Protein AF-A0A3R9TLD7-F1 (afdb_monomer_lite)

InterPro domains:
  IPR046158 Domain of unknown function DUF6160 [PF19657] (2-56)

Sequence (173 aa):
MKKITALLFALCATVTHAELQTLDNDALQAINGQAGADLSLMLNLNQTSNGIFDNGSGGVCENVEFCHIGLAINKRFVQADTTKPSGWAENSDSGNKLWLVFKGVQGTLNIQKMGLDGADLKYLDKSNTEIIKPAIQLSFSAAQPILIRNFGFNALSIEQDNFTSSTTTQGSS

Organism: Acinetobacter baumannii (NCBI:txid470)

Structure (mmCIF, N/CA/C/O backbone):
data_AF-A0A3R9TLD7-F1
#
_entry.id   AF-A0A3R9TLD7-F1
#
loop_
_atom_site.group_PDB
_atom_site.id
_atom_site.type_symbol
_atom_site.label_atom_id
_atom_site.label_alt_id
_atom_site.label_comp_id
_atom_site.label_asym_id
_atom_site.label_entity_id
_atom_site.label_seq_id
_atom_site.pdbx_PDB_ins_code
_atom_site.Cartn_x
_atom_site.Cartn_y
_atom_site.Cartn_z
_atom_site.occupancy
_atom_site.B_iso_or_equiv
_atom_site.auth_seq_id
_atom_site.auth_comp_id
_atom_site.auth_asym_id
_atom_site.auth_atom_id
_atom_site.pdbx_PDB_model_num
ATOM 1 N N . MET A 1 1 ? -71.336 -22.926 50.935 1.00 46.97 1 MET A N 1
ATOM 2 C CA . MET A 1 1 ? -69.867 -23.131 50.974 1.00 46.97 1 MET A CA 1
ATOM 3 C C . MET A 1 1 ? -69.182 -22.959 49.611 1.00 46.97 1 MET 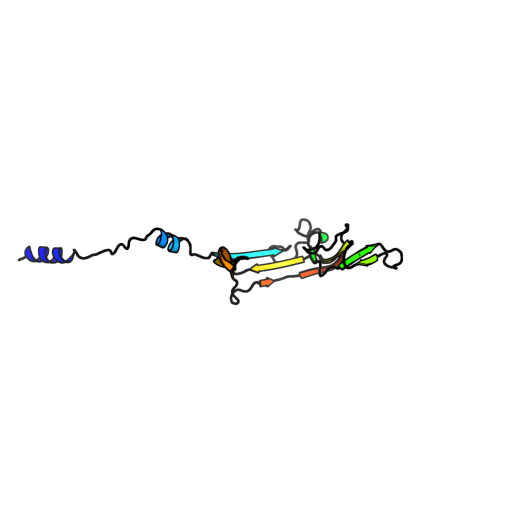A C 1
ATOM 5 O O . MET A 1 1 ? -68.171 -22.284 49.573 1.00 46.97 1 MET A O 1
ATOM 9 N N . LYS A 1 2 ? -69.743 -23.435 48.484 1.00 44.97 2 LYS A N 1
ATOM 10 C CA . LYS A 1 2 ? -69.140 -23.308 47.129 1.00 44.97 2 LYS A CA 1
ATOM 11 C C . LYS A 1 2 ? -68.965 -21.877 46.570 1.00 44.97 2 LYS A C 1
ATOM 13 O O . LYS A 1 2 ? -68.134 -21.671 45.699 1.00 44.97 2 LYS A O 1
ATOM 18 N N . LYS A 1 3 ? -69.746 -20.894 47.043 1.00 48.03 3 LYS A N 1
ATOM 19 C CA . LYS A 1 3 ? -69.703 -19.501 46.543 1.00 48.03 3 LYS A CA 1
ATOM 20 C C . LYS A 1 3 ? -68.663 -18.617 47.248 1.00 48.03 3 LYS A C 1
ATOM 22 O O . LYS A 1 3 ? -68.258 -17.609 46.692 1.00 48.03 3 LYS A O 1
ATOM 27 N N . ILE A 1 4 ? -68.218 -19.009 48.445 1.00 58.50 4 ILE A N 1
ATOM 28 C CA . ILE A 1 4 ? -67.245 -18.239 49.241 1.00 58.50 4 ILE A CA 1
ATOM 29 C C . ILE A 1 4 ? -65.815 -18.546 48.770 1.00 58.50 4 ILE A C 1
ATOM 31 O O . ILE A 1 4 ? -64.978 -17.654 48.705 1.00 58.50 4 ILE A O 1
ATOM 35 N N . THR A 1 5 ? -65.557 -19.780 48.330 1.00 59.00 5 THR A N 1
ATOM 36 C CA . THR A 1 5 ? -64.252 -20.206 47.802 1.00 59.00 5 THR A CA 1
ATOM 37 C C . THR A 1 5 ? -63.897 -19.547 46.464 1.00 59.00 5 THR A C 1
ATOM 39 O O . THR A 1 5 ? -62.727 -19.297 46.206 1.00 59.00 5 THR A O 1
ATOM 42 N N . ALA A 1 6 ? -64.893 -19.209 45.636 1.00 58.19 6 ALA A N 1
ATOM 43 C CA . ALA A 1 6 ? -64.677 -18.502 44.370 1.00 58.19 6 ALA A CA 1
ATOM 44 C C . ALA A 1 6 ? -64.313 -17.018 44.571 1.00 58.19 6 ALA A C 1
ATOM 46 O O . ALA A 1 6 ? -63.532 -16.467 43.801 1.00 58.19 6 ALA A O 1
ATOM 47 N N . LEU A 1 7 ? -64.835 -16.383 45.628 1.00 56.91 7 LEU A N 1
ATOM 48 C CA . LEU A 1 7 ? -64.535 -14.985 45.948 1.00 56.91 7 LEU A CA 1
ATOM 49 C C . LEU A 1 7 ? -63.113 -14.829 46.513 1.00 56.91 7 LEU A C 1
ATOM 51 O O . LEU A 1 7 ? -62.433 -13.857 46.208 1.00 56.91 7 LEU A O 1
ATOM 55 N N . LEU A 1 8 ? -62.634 -15.820 47.275 1.00 58.12 8 LEU A N 1
ATOM 56 C CA . LEU A 1 8 ? -61.285 -15.814 47.854 1.00 58.12 8 LEU A CA 1
ATOM 57 C C . LEU A 1 8 ? -60.178 -15.975 46.796 1.00 58.12 8 LEU A C 1
ATOM 59 O O . LEU A 1 8 ? -59.107 -15.400 46.944 1.00 58.12 8 LEU A O 1
ATOM 63 N N . PHE A 1 9 ? -60.446 -16.703 45.707 1.00 57.59 9 PHE A N 1
ATOM 64 C CA . PHE A 1 9 ? -59.497 -16.863 44.597 1.00 57.59 9 PHE A CA 1
ATOM 65 C C . PHE A 1 9 ? -59.431 -15.619 43.689 1.00 57.59 9 PHE A C 1
ATOM 67 O O . PHE A 1 9 ? -58.412 -15.375 43.049 1.00 57.59 9 PHE A O 1
ATOM 74 N N . ALA A 1 10 ? -60.491 -14.800 43.666 1.00 57.53 10 ALA A N 1
ATOM 75 C CA . ALA A 1 10 ? -60.549 -13.563 42.887 1.00 57.53 10 ALA A CA 1
ATOM 76 C C . ALA A 1 10 ? -59.784 -12.391 43.536 1.00 57.53 10 ALA A C 1
ATOM 78 O O . ALA A 1 10 ? -59.330 -11.499 42.823 1.00 57.53 10 ALA A O 1
ATOM 79 N N . LEU A 1 11 ? -59.589 -12.396 44.863 1.00 57.53 11 LEU A N 1
ATOM 80 C CA . LEU A 1 11 ? -58.822 -11.351 45.560 1.00 57.53 11 LEU A CA 1
ATOM 81 C C . LEU A 1 11 ? -57.293 -11.510 45.447 1.00 57.53 11 LEU A C 1
ATOM 83 O O . LEU A 1 11 ? -56.572 -10.549 45.691 1.00 57.53 11 LEU A O 1
ATOM 87 N N . CYS A 1 12 ? -56.779 -12.678 45.051 1.00 57.16 12 CYS A N 1
ATOM 88 C CA . CYS A 1 12 ? -55.335 -12.896 44.878 1.00 57.16 12 CYS A CA 1
ATOM 89 C C . CYS A 1 12 ? -54.790 -12.443 43.509 1.00 57.16 12 CYS A C 1
ATOM 91 O O . CYS A 1 12 ? -53.589 -12.542 43.276 1.00 57.16 12 CYS A O 1
ATOM 93 N N . ALA A 1 13 ? -55.640 -11.947 42.604 1.00 56.38 13 ALA A N 1
ATOM 94 C CA . ALA A 1 13 ? -55.250 -11.588 41.237 1.00 56.38 13 ALA A CA 1
ATOM 95 C C . ALA A 1 13 ? -54.849 -10.108 41.046 1.00 56.38 13 ALA A C 1
ATOM 97 O O . ALA A 1 13 ? -54.557 -9.704 39.925 1.00 56.38 13 ALA A O 1
ATOM 98 N N . THR A 1 14 ? -54.834 -9.278 42.096 1.00 55.47 14 THR A N 1
ATOM 99 C CA . THR A 1 14 ? -54.723 -7.809 41.948 1.00 55.47 14 THR A CA 1
ATOM 100 C C . THR A 1 14 ? -53.338 -7.217 42.220 1.00 55.47 14 THR A C 1
ATOM 102 O O . THR A 1 14 ? -53.237 -6.016 42.447 1.00 55.47 14 THR A O 1
ATOM 105 N N . VAL A 1 15 ? -52.261 -8.007 42.196 1.00 56.44 15 VAL A N 1
ATOM 106 C CA . VAL A 1 15 ? -50.892 -7.494 42.420 1.00 56.44 15 VAL A CA 1
ATOM 107 C C . VAL A 1 15 ? -49.907 -7.950 41.345 1.00 56.44 15 VAL A C 1
ATOM 109 O O . VAL A 1 15 ? -48.839 -8.477 41.630 1.00 56.44 15 VAL A O 1
ATOM 112 N N . THR A 1 16 ? -50.244 -7.724 40.078 1.00 51.53 16 THR A N 1
ATOM 113 C CA . THR A 1 16 ? -49.233 -7.638 39.015 1.00 51.53 16 THR A CA 1
ATOM 114 C C . THR A 1 16 ? -48.952 -6.164 38.750 1.00 51.53 16 THR A C 1
ATOM 116 O O . THR A 1 16 ? -49.564 -5.550 37.878 1.00 51.53 16 THR A O 1
ATOM 119 N N . HIS A 1 17 ? -48.057 -5.571 39.539 1.00 49.91 17 HIS A N 1
ATOM 120 C CA . HIS A 1 17 ? -47.480 -4.275 39.200 1.00 49.91 17 HIS A CA 1
ATOM 121 C C . HIS A 1 17 ? -46.465 -4.499 38.077 1.00 49.91 17 HIS A C 1
ATOM 123 O O . HIS A 1 17 ? -45.369 -4.999 38.312 1.00 49.91 17 HIS A O 1
ATOM 129 N N . ALA A 1 18 ? -46.841 -4.165 36.844 1.00 50.44 18 ALA A N 1
ATOM 130 C CA . ALA A 1 18 ? -45.858 -3.902 35.807 1.00 50.44 18 ALA A CA 1
ATOM 131 C C . ALA A 1 18 ? -45.208 -2.557 36.157 1.00 50.44 18 ALA A C 1
ATOM 133 O O . ALA A 1 18 ? -45.811 -1.508 35.931 1.00 50.44 18 ALA A O 1
ATOM 134 N N . GLU A 1 19 ? -44.020 -2.581 36.766 1.00 49.28 19 GLU A N 1
ATOM 135 C CA . GLU A 1 19 ? -43.158 -1.400 36.891 1.00 49.28 19 GLU A CA 1
ATOM 136 C C . GLU A 1 19 ? -42.693 -0.976 35.492 1.00 49.28 19 GLU A C 1
ATOM 138 O O . GLU A 1 19 ? -41.569 -1.233 35.066 1.00 49.28 19 GLU A O 1
ATOM 143 N N . LEU A 1 20 ? -43.593 -0.345 34.738 1.00 46.28 20 LEU A N 1
ATOM 144 C CA . LEU A 1 20 ? -43.250 0.374 33.522 1.00 46.28 20 LEU A CA 1
ATOM 145 C C . LEU A 1 20 ? -42.406 1.578 33.931 1.00 46.28 20 LEU A C 1
ATOM 147 O O . LEU A 1 20 ? -42.919 2.638 34.289 1.00 46.28 20 LEU A O 1
ATOM 151 N N . GLN A 1 21 ? -41.095 1.379 33.913 1.00 61.28 21 GLN A N 1
ATOM 152 C CA . GLN A 1 21 ? -40.120 2.438 34.084 1.00 61.28 21 GLN A CA 1
ATOM 153 C C . GLN A 1 21 ? -40.244 3.376 32.877 1.00 61.28 21 GLN A C 1
ATOM 155 O O . GLN A 1 21 ? -40.083 2.955 31.730 1.00 61.28 21 GLN A O 1
ATOM 160 N N . THR A 1 22 ? -40.601 4.638 33.117 1.00 58.59 22 THR A N 1
ATOM 161 C CA . THR A 1 22 ? -40.685 5.646 32.057 1.00 58.59 22 THR A CA 1
ATOM 162 C C . THR A 1 22 ? -39.279 5.912 31.537 1.00 58.59 22 THR A C 1
ATOM 164 O O . THR A 1 22 ? -38.473 6.547 32.217 1.00 58.59 22 THR A O 1
ATOM 167 N N . LEU A 1 23 ? -38.979 5.384 30.355 1.00 54.03 23 LEU A N 1
ATOM 168 C CA . LEU A 1 23 ? -37.728 5.640 29.659 1.00 54.03 23 LEU A CA 1
ATOM 169 C C . LEU A 1 23 ? -37.768 7.069 29.108 1.00 54.03 23 LEU A C 1
ATOM 171 O O . LEU A 1 23 ? -38.544 7.385 28.208 1.00 54.03 23 LEU A O 1
ATOM 175 N N . ASP A 1 24 ? -36.962 7.932 29.712 1.00 71.12 24 ASP A N 1
ATOM 176 C CA . ASP A 1 24 ? -36.690 9.295 29.264 1.00 71.12 24 ASP A CA 1
ATOM 177 C C . ASP A 1 24 ? -36.022 9.279 27.870 1.00 71.12 24 ASP A C 1
ATOM 179 O O . ASP A 1 24 ? -35.366 8.309 27.488 1.00 71.12 24 ASP A O 1
ATOM 183 N N . ASN A 1 25 ? -36.231 10.333 27.078 1.00 63.12 25 ASN A N 1
ATOM 184 C CA . ASN A 1 25 ? -35.644 10.496 25.752 1.00 63.12 25 ASN A CA 1
ATOM 185 C C . ASN A 1 25 ? -34.102 10.443 25.777 1.00 63.12 25 ASN A C 1
ATOM 187 O O . ASN A 1 25 ? -33.509 9.928 24.831 1.00 63.12 25 ASN A O 1
ATOM 191 N N . ASP A 1 26 ? -33.463 10.873 26.869 1.00 58.75 26 ASP A N 1
ATOM 192 C CA . ASP A 1 26 ? -32.014 10.742 27.072 1.00 58.75 26 ASP A CA 1
ATOM 193 C C . ASP A 1 26 ? -31.614 9.273 27.317 1.00 58.75 26 ASP A C 1
ATOM 195 O O . ASP A 1 26 ? -30.623 8.785 26.767 1.00 58.75 26 ASP A O 1
ATOM 199 N N . ALA A 1 27 ? -32.439 8.507 28.043 1.00 59.69 27 ALA A N 1
ATOM 200 C CA . ALA A 1 27 ? -32.269 7.059 28.195 1.00 59.69 27 ALA A CA 1
ATOM 201 C C . ALA A 1 27 ? -32.544 6.295 26.881 1.00 59.69 27 ALA A C 1
ATOM 203 O O . ALA A 1 27 ? -31.873 5.309 26.579 1.00 59.69 27 ALA A O 1
ATOM 204 N N . LEU A 1 28 ? -33.480 6.771 26.054 1.00 56.12 28 LEU A N 1
ATOM 205 C CA . LEU A 1 28 ? -33.736 6.244 24.709 1.00 56.12 28 LEU A CA 1
ATOM 206 C C . LEU A 1 28 ? -32.599 6.564 23.730 1.00 56.12 28 LEU A C 1
ATOM 208 O O . LEU A 1 28 ? -32.293 5.728 22.880 1.00 56.12 28 LEU A O 1
ATOM 212 N N . GLN A 1 29 ? -31.954 7.729 23.836 1.00 54.38 29 GLN A N 1
ATOM 213 C CA . GLN A 1 29 ? -30.762 8.054 23.046 1.00 54.38 29 GLN A CA 1
ATOM 214 C C . GLN A 1 29 ? -29.554 7.213 23.466 1.00 54.38 29 GLN A C 1
ATOM 216 O O . GLN A 1 29 ? -28.828 6.729 22.598 1.00 54.38 29 GLN A O 1
ATOM 221 N N . ALA A 1 30 ? -29.385 6.952 24.765 1.00 55.81 30 ALA A N 1
ATOM 222 C CA . ALA A 1 30 ? -28.349 6.048 25.262 1.00 55.81 30 ALA A CA 1
ATOM 223 C C . ALA A 1 30 ? -28.529 4.606 24.751 1.00 55.81 30 ALA A C 1
ATOM 225 O O . ALA A 1 30 ? -27.549 3.932 24.455 1.00 55.81 30 ALA A O 1
ATOM 226 N N . ILE A 1 31 ? -29.771 4.138 24.594 1.00 55.00 31 ILE A N 1
ATOM 227 C CA . ILE A 1 31 ? -30.061 2.768 24.139 1.00 55.00 31 ILE A CA 1
ATOM 228 C C . ILE A 1 31 ? -30.004 2.632 22.607 1.00 55.00 31 ILE A C 1
ATOM 230 O O . ILE A 1 31 ? -29.574 1.597 22.105 1.00 55.00 31 ILE A O 1
ATOM 234 N N . ASN A 1 32 ? -30.396 3.662 21.849 1.00 54.28 32 ASN A N 1
ATOM 235 C CA . ASN A 1 32 ? -30.440 3.601 20.380 1.00 54.28 32 ASN A CA 1
ATOM 236 C C . ASN A 1 32 ? -29.164 4.118 19.683 1.00 54.28 32 ASN A C 1
ATOM 238 O O . ASN A 1 32 ? -29.009 3.903 18.483 1.00 54.28 32 ASN A O 1
ATOM 242 N N . GLY A 1 33 ? -28.260 4.795 20.402 1.00 51.97 33 GLY A N 1
ATOM 243 C CA . GLY A 1 33 ? -27.041 5.397 19.842 1.00 51.97 33 GLY A CA 1
ATOM 244 C C . GLY A 1 33 ? -25.731 4.652 20.119 1.00 51.97 33 GLY A C 1
ATOM 245 O O . GLY A 1 33 ? -24.690 5.103 19.652 1.00 51.97 33 GLY A O 1
ATOM 246 N N . GLN A 1 34 ? -25.748 3.545 20.870 1.00 53.94 34 GLN A N 1
ATOM 247 C CA . GLN A 1 34 ? -24.534 2.960 21.468 1.00 53.94 34 GLN A CA 1
ATOM 248 C C . GLN A 1 34 ? -24.104 1.606 20.878 1.00 53.94 34 GLN A C 1
ATOM 250 O O . GLN A 1 34 ? -23.436 0.813 21.538 1.00 53.94 34 GLN A O 1
ATOM 255 N N . ALA A 1 35 ? -24.482 1.308 19.637 1.00 58.25 35 ALA A N 1
ATOM 256 C CA . ALA A 1 35 ? -24.030 0.091 18.973 1.00 58.25 35 ALA A CA 1
ATOM 257 C C . ALA A 1 35 ? -22.943 0.431 17.954 1.00 58.25 35 ALA A C 1
ATOM 259 O O . ALA A 1 35 ? -23.235 0.818 16.822 1.00 58.25 35 ALA A O 1
ATOM 260 N N . GLY A 1 36 ? -21.685 0.270 18.369 1.00 66.44 36 GLY A N 1
ATOM 261 C CA . GLY A 1 36 ? -20.574 0.195 17.432 1.00 66.44 36 GLY A CA 1
ATOM 262 C C . GLY A 1 36 ? -20.831 -0.895 16.383 1.00 66.44 36 GLY A C 1
ATOM 263 O O . GLY A 1 36 ? -21.424 -1.936 16.675 1.00 66.44 36 GLY A O 1
ATOM 264 N N . ALA A 1 37 ? -20.428 -0.638 15.144 1.00 84.06 37 ALA A N 1
ATOM 265 C CA . ALA A 1 37 ? -20.614 -1.550 14.024 1.00 8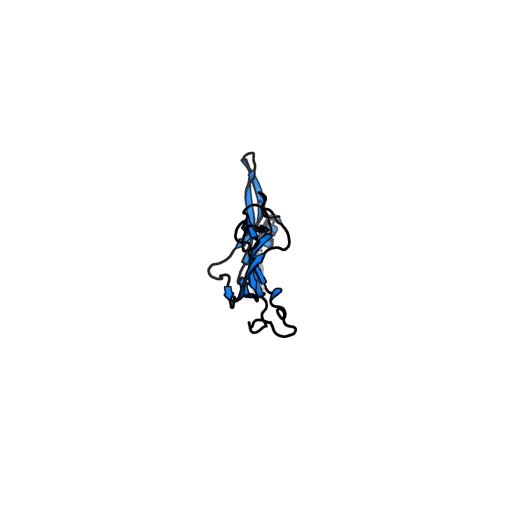4.06 37 ALA A CA 1
ATOM 266 C C . ALA A 1 37 ? -19.312 -2.284 13.713 1.00 84.06 37 ALA A C 1
ATOM 268 O O . ALA A 1 37 ? -18.242 -1.685 13.700 1.00 84.06 37 ALA A O 1
ATOM 269 N N . ASP A 1 38 ? -19.401 -3.569 13.391 1.00 87.94 38 ASP A N 1
ATOM 270 C CA . ASP A 1 38 ? -18.262 -4.321 12.881 1.00 87.94 38 ASP A CA 1
ATOM 271 C C . ASP A 1 38 ? -18.347 -4.415 11.360 1.00 87.94 38 ASP A C 1
ATOM 273 O O . ASP A 1 38 ? -19.350 -4.864 10.805 1.00 87.94 38 ASP A O 1
ATOM 277 N N . LEU A 1 39 ? -17.272 -4.020 10.685 1.00 88.19 39 LEU A N 1
ATOM 278 C CA . LEU A 1 39 ? -17.147 -4.115 9.240 1.00 88.19 39 LEU A CA 1
ATOM 279 C C . LEU A 1 39 ? -16.083 -5.145 8.854 1.00 88.19 39 LEU A C 1
ATOM 281 O O . LEU A 1 39 ? -14.964 -5.125 9.368 1.00 88.19 39 LEU A O 1
ATOM 285 N N . SER A 1 40 ? -16.412 -6.009 7.897 1.00 92.38 40 SER A N 1
ATOM 286 C CA . SER A 1 40 ? -15.456 -6.905 7.242 1.00 92.38 40 SER A CA 1
ATOM 287 C C . SER A 1 40 ? -15.246 -6.446 5.801 1.00 92.38 40 SER A C 1
ATOM 289 O O . SER A 1 40 ? -16.208 -6.298 5.050 1.00 92.38 40 SER A O 1
ATOM 291 N N . LEU A 1 41 ? -13.992 -6.219 5.408 1.00 92.12 41 LEU A N 1
ATOM 292 C CA . LEU A 1 41 ? -13.626 -5.743 4.071 1.00 92.12 41 LEU A CA 1
ATOM 293 C C . LEU A 1 41 ? -12.635 -6.702 3.430 1.00 92.12 41 LEU A C 1
ATOM 295 O O . LEU A 1 41 ? -11.576 -6.972 3.992 1.00 92.12 41 LEU A O 1
ATOM 299 N N . MET A 1 42 ? -12.939 -7.159 2.220 1.00 92.81 42 MET A N 1
ATOM 300 C CA . MET A 1 42 ? -12.020 -7.958 1.421 1.00 92.81 42 MET A CA 1
ATOM 301 C C . MET A 1 42 ? -11.762 -7.262 0.090 1.00 92.81 42 MET A C 1
ATOM 303 O O . MET A 1 42 ? -12.663 -7.105 -0.730 1.00 92.81 42 MET A O 1
ATOM 307 N N . LEU A 1 43 ? -10.512 -6.868 -0.116 1.00 91.06 43 LEU A N 1
ATOM 308 C CA . LEU A 1 43 ? -10.011 -6.318 -1.363 1.00 91.06 43 LEU A CA 1
ATOM 309 C C . LEU A 1 43 ? -9.271 -7.421 -2.121 1.00 91.06 43 LEU A C 1
ATOM 311 O O . LEU A 1 43 ? -8.267 -7.942 -1.639 1.00 91.06 43 LEU A O 1
ATOM 315 N N . ASN A 1 44 ? -9.767 -7.748 -3.312 1.00 91.50 44 ASN A N 1
ATOM 316 C CA . ASN A 1 44 ? -9.127 -8.660 -4.252 1.00 91.50 44 ASN A CA 1
ATOM 317 C C . ASN A 1 44 ? -8.521 -7.840 -5.387 1.00 91.50 44 ASN A C 1
ATOM 319 O O . ASN A 1 44 ? -9.238 -7.126 -6.084 1.00 91.50 44 ASN A O 1
ATOM 323 N N . LEU A 1 45 ? -7.209 -7.934 -5.555 1.00 92.12 45 LEU A N 1
ATOM 324 C CA . LEU A 1 45 ? -6.463 -7.192 -6.557 1.00 92.12 45 LEU A CA 1
ATOM 325 C C . LEU A 1 45 ? -6.127 -8.118 -7.718 1.00 92.12 45 LEU A C 1
ATOM 327 O O . LEU A 1 45 ? -5.395 -9.091 -7.528 1.00 92.12 45 LEU A O 1
ATOM 331 N N . ASN A 1 46 ? -6.613 -7.760 -8.910 1.00 93.25 46 ASN A N 1
ATOM 332 C CA . ASN A 1 46 ? -6.063 -8.214 -10.191 1.00 93.25 46 ASN A CA 1
ATOM 333 C C . ASN A 1 46 ? -5.984 -9.740 -10.365 1.00 93.25 46 ASN A C 1
ATOM 335 O O . ASN A 1 46 ? -5.100 -10.263 -11.041 1.00 93.25 46 ASN A O 1
ATOM 339 N N . GLN A 1 47 ? -6.896 -10.464 -9.726 1.00 90.88 47 GLN A N 1
ATOM 340 C CA . GLN A 1 47 ? -6.918 -11.918 -9.705 1.00 90.88 47 GLN A CA 1
ATOM 341 C C . GLN A 1 47 ? -8.305 -12.432 -10.085 1.00 90.88 47 GLN A C 1
ATOM 343 O O . GLN A 1 47 ? -9.326 -11.822 -9.764 1.00 90.88 47 GLN A O 1
ATOM 348 N N . THR A 1 48 ? -8.330 -13.596 -10.723 1.00 89.25 48 THR A N 1
ATOM 349 C CA . THR A 1 48 ? -9.551 -14.367 -10.970 1.00 89.25 48 THR A CA 1
ATOM 350 C C . THR A 1 48 ? -10.155 -14.872 -9.654 1.00 89.25 48 THR A C 1
ATOM 352 O O . THR A 1 48 ? -9.513 -14.847 -8.601 1.00 89.25 48 THR A O 1
ATOM 355 N N . SER A 1 49 ? -11.373 -15.423 -9.701 1.00 86.88 49 SER A N 1
ATOM 356 C CA . SER A 1 49 ? -12.024 -1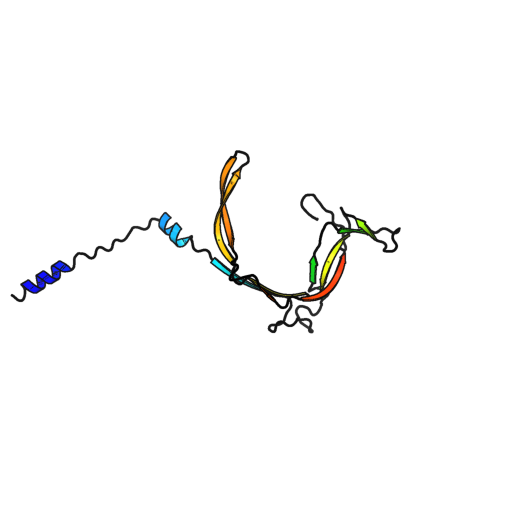6.043 -8.532 1.00 86.88 49 SER A CA 1
ATOM 357 C C . SER A 1 49 ? -11.195 -17.152 -7.872 1.00 86.88 49 SER A C 1
ATOM 359 O O . SER A 1 49 ? -11.415 -17.475 -6.709 1.00 86.88 49 SER A O 1
ATOM 361 N N . ASN A 1 50 ? -10.237 -17.724 -8.605 1.00 87.19 50 ASN A N 1
ATOM 362 C CA . ASN A 1 50 ? -9.361 -18.793 -8.135 1.00 87.19 50 ASN A CA 1
ATOM 363 C C . ASN A 1 50 ? -8.031 -18.270 -7.557 1.00 87.19 50 ASN A C 1
ATOM 365 O O . ASN A 1 50 ? -7.165 -19.071 -7.212 1.00 87.19 50 ASN A O 1
ATOM 369 N N . GLY A 1 51 ? -7.848 -16.948 -7.458 1.00 86.12 51 GLY A N 1
ATOM 370 C CA . GLY A 1 51 ? -6.630 -16.333 -6.918 1.00 86.12 51 GLY A CA 1
ATOM 371 C C . GLY A 1 51 ? -5.428 -16.384 -7.866 1.00 86.12 51 GLY A C 1
ATOM 372 O O . GLY A 1 51 ? -4.290 -16.364 -7.407 1.00 86.12 51 GLY A O 1
ATOM 373 N N . ILE A 1 52 ? -5.677 -16.499 -9.174 1.00 89.56 52 ILE A N 1
ATOM 374 C CA . ILE A 1 52 ? -4.649 -16.477 -10.225 1.00 89.56 52 ILE A CA 1
ATOM 375 C C . ILE A 1 52 ? -4.635 -15.090 -10.863 1.00 89.56 52 ILE A C 1
ATOM 377 O O . ILE A 1 52 ? -5.713 -14.580 -11.173 1.00 89.56 52 ILE A O 1
ATOM 381 N N . PHE A 1 53 ? -3.443 -14.530 -11.092 1.00 92.88 53 PHE A N 1
ATOM 382 C CA . PHE A 1 53 ? -3.255 -13.246 -11.770 1.00 92.88 53 PHE A CA 1
ATOM 383 C C . PHE A 1 53 ? -4.003 -13.215 -13.104 1.00 92.88 53 PHE A C 1
ATOM 385 O O . PHE A 1 53 ? -3.806 -14.089 -13.949 1.00 92.88 53 PHE A O 1
ATOM 392 N N . ASP A 1 54 ? -4.871 -12.225 -13.278 1.00 92.56 54 ASP A N 1
ATOM 393 C CA . ASP A 1 54 ? -5.776 -12.148 -14.421 1.00 92.56 54 ASP A CA 1
ATOM 394 C C . ASP A 1 54 ? -5.160 -11.351 -15.580 1.00 92.56 54 ASP A C 1
ATOM 396 O O . ASP A 1 54 ? -5.526 -10.206 -15.835 1.00 92.56 54 ASP A O 1
ATOM 400 N N . ASN A 1 55 ? -4.172 -11.949 -16.251 1.00 92.44 55 ASN A N 1
ATOM 401 C CA . ASN A 1 55 ? -3.443 -11.349 -17.377 1.00 92.44 55 ASN A CA 1
ATOM 402 C C . ASN A 1 55 ? -3.734 -12.006 -18.736 1.00 92.44 55 ASN A C 1
ATOM 404 O O . ASN A 1 55 ? -2.968 -11.842 -19.686 1.00 92.44 55 ASN A O 1
ATOM 408 N N . GLY A 1 56 ? -4.810 -12.791 -18.821 1.00 90.31 56 GLY A N 1
ATOM 409 C CA . GLY A 1 56 ? -5.296 -13.330 -20.088 1.00 90.31 56 GLY A CA 1
ATOM 410 C C . GLY A 1 56 ? -5.920 -12.241 -20.964 1.00 90.31 56 GLY A C 1
ATOM 411 O O . GLY A 1 56 ? -6.157 -11.123 -20.510 1.00 90.31 56 GLY A O 1
ATOM 412 N N . SER A 1 57 ? -6.222 -12.572 -22.221 1.00 90.38 57 SER A N 1
ATOM 413 C CA . SER A 1 57 ? -6.910 -11.624 -23.103 1.00 90.38 57 SER A CA 1
ATOM 414 C C . SER A 1 57 ? -8.308 -11.296 -22.568 1.00 90.38 57 SER A C 1
ATOM 416 O O . SER A 1 57 ? -9.071 -12.209 -22.245 1.00 90.38 57 SER A O 1
ATOM 418 N N . GLY A 1 58 ? -8.624 -10.005 -22.437 1.00 87.75 58 GLY A N 1
ATOM 419 C CA . GLY A 1 58 ? -9.826 -9.502 -21.770 1.00 87.75 58 GLY A CA 1
ATOM 420 C C . GLY A 1 58 ? -9.782 -9.523 -20.235 1.00 87.75 58 GLY A C 1
ATOM 421 O O . GLY A 1 58 ? -10.786 -9.183 -19.607 1.00 87.75 58 GLY A O 1
ATOM 422 N N . GLY A 1 59 ? -8.661 -9.928 -19.629 1.00 89.25 59 GLY A N 1
ATOM 423 C CA . GLY A 1 59 ? -8.460 -9.928 -18.179 1.00 89.25 59 GLY A CA 1
ATOM 424 C C . GLY A 1 59 ? -8.192 -8.530 -17.618 1.00 89.25 59 GLY A C 1
ATOM 425 O O . GLY A 1 59 ? -7.758 -7.625 -18.334 1.00 89.25 59 GLY A O 1
ATOM 426 N N . VAL A 1 60 ? -8.409 -8.354 -16.311 1.00 88.69 60 VAL A N 1
ATOM 427 C CA . VAL A 1 60 ? -8.223 -7.065 -15.608 1.00 88.69 60 VAL A CA 1
ATOM 428 C C . VAL A 1 60 ? -6.811 -6.498 -15.809 1.00 88.69 60 VAL A C 1
ATOM 430 O O . VAL A 1 60 ? -6.631 -5.282 -15.853 1.00 88.69 60 VAL A O 1
ATOM 433 N N . CYS A 1 61 ? -5.823 -7.377 -15.973 1.00 92.56 61 CYS A N 1
ATOM 434 C CA . CYS A 1 61 ? -4.420 -7.045 -16.176 1.00 92.56 61 CYS A CA 1
ATOM 435 C C . CYS A 1 61 ? -3.847 -7.605 -17.476 1.00 92.56 61 CYS A C 1
ATOM 437 O O . CYS A 1 61 ? -2.682 -8.005 -17.501 1.00 92.56 61 CYS A O 1
ATOM 439 N N . GLU A 1 62 ? -4.636 -7.617 -18.557 1.00 91.81 62 GLU A N 1
ATOM 440 C CA . GLU A 1 62 ? -4.128 -7.916 -19.907 1.00 91.81 62 GLU A CA 1
ATOM 441 C C . GLU A 1 62 ? -2.912 -7.031 -20.244 1.00 91.81 62 GLU A C 1
ATOM 443 O O . GLU A 1 62 ? -1.882 -7.516 -20.709 1.00 91.81 62 GLU A O 1
ATOM 448 N N . ASN A 1 63 ? -2.999 -5.746 -19.890 1.00 88.94 63 ASN A N 1
ATOM 449 C CA . ASN A 1 63 ? -1.905 -4.781 -19.967 1.00 88.94 63 ASN A CA 1
ATOM 450 C C . ASN A 1 63 ? -1.285 -4.581 -18.574 1.00 88.94 63 ASN A C 1
ATOM 452 O O . ASN A 1 63 ? -1.799 -3.839 -17.729 1.00 88.94 63 ASN A O 1
ATOM 456 N N . VAL A 1 64 ? -0.168 -5.267 -18.321 1.00 83.56 64 VAL A N 1
ATOM 457 C CA . VAL A 1 64 ? 0.505 -5.313 -17.009 1.00 83.56 64 VAL A CA 1
ATOM 458 C C . VAL A 1 64 ? 0.982 -3.948 -16.510 1.00 83.56 64 VAL A C 1
ATOM 460 O O . VAL A 1 64 ? 1.150 -3.759 -15.303 1.00 83.56 64 VAL A O 1
ATOM 463 N N . GLU A 1 65 ? 1.193 -2.991 -17.412 1.00 80.12 65 GLU A N 1
ATOM 464 C CA . GLU A 1 65 ? 1.582 -1.625 -17.089 1.00 80.12 65 GLU A CA 1
ATOM 465 C C . GLU A 1 65 ? 0.502 -0.850 -16.335 1.00 80.12 65 GLU A C 1
ATOM 467 O O . GLU A 1 65 ? 0.859 0.087 -15.632 1.00 80.12 65 GLU A O 1
ATOM 472 N N . PHE A 1 66 ? -0.774 -1.240 -16.415 1.00 84.00 66 PHE A N 1
ATOM 473 C CA . PHE A 1 66 ? -1.852 -0.601 -15.647 1.00 84.00 66 PHE A CA 1
ATOM 474 C C . PHE A 1 66 ? -2.107 -1.274 -14.296 1.00 84.00 66 PHE A C 1
ATOM 476 O O . PHE A 1 66 ? -2.766 -0.705 -13.430 1.00 84.00 66 PHE A O 1
ATOM 483 N N . CYS A 1 67 ? -1.535 -2.456 -14.076 1.00 93.31 67 CYS A N 1
ATOM 484 C CA . CYS A 1 67 ? -1.659 -3.203 -12.830 1.00 93.31 67 CYS A CA 1
ATOM 485 C C . CYS A 1 67 ? -0.424 -3.029 -11.956 1.00 93.31 67 CYS A C 1
ATOM 487 O O . CYS A 1 67 ? 0.250 -4.000 -11.600 1.00 93.31 67 CYS A O 1
ATOM 489 N N . HIS A 1 68 ? -0.107 -1.777 -11.632 1.00 92.56 68 HIS A N 1
ATOM 490 C CA . HIS A 1 68 ? 1.067 -1.434 -10.845 1.00 92.56 68 HIS A CA 1
ATOM 491 C C . HIS A 1 68 ? 0.737 -0.699 -9.549 1.00 92.56 68 HIS A C 1
ATOM 493 O O . HIS A 1 68 ? -0.330 -0.109 -9.390 1.00 92.56 68 HIS A O 1
ATOM 499 N N . ILE A 1 69 ? 1.700 -0.695 -8.632 1.00 92.69 69 ILE A N 1
ATOM 500 C CA . ILE A 1 69 ? 1.723 0.207 -7.482 1.00 92.69 69 ILE A CA 1
ATOM 501 C C . ILE A 1 69 ? 3.052 0.956 -7.517 1.00 92.69 69 ILE A C 1
ATOM 503 O O . ILE A 1 69 ? 4.118 0.339 -7.468 1.00 92.69 69 ILE A O 1
ATOM 507 N N . GLY A 1 70 ? 2.979 2.283 -7.609 1.00 92.50 70 GLY A N 1
ATOM 508 C CA . GLY A 1 70 ? 4.130 3.177 -7.521 1.00 92.50 70 GLY A CA 1
ATOM 509 C C . GLY A 1 70 ? 4.281 3.739 -6.111 1.00 92.50 70 GLY A C 1
ATOM 510 O O . GLY A 1 70 ? 3.340 4.308 -5.561 1.00 92.50 70 GLY A O 1
ATOM 511 N N . LEU A 1 71 ? 5.471 3.602 -5.527 1.00 92.06 71 LEU A N 1
ATOM 512 C CA . LEU A 1 71 ? 5.809 4.153 -4.217 1.00 92.06 71 LEU A CA 1
ATOM 513 C C . LEU A 1 71 ? 6.946 5.168 -4.346 1.00 92.06 71 LEU A C 1
ATOM 515 O O . LEU A 1 71 ? 8.054 4.836 -4.766 1.00 92.06 71 LEU A O 1
ATOM 519 N N . ALA A 1 72 ? 6.686 6.403 -3.927 1.00 88.56 72 ALA A N 1
ATOM 520 C CA . ALA A 1 72 ? 7.716 7.423 -3.777 1.00 88.56 72 ALA A CA 1
ATOM 521 C C . ALA A 1 72 ? 8.324 7.333 -2.375 1.00 88.56 72 ALA A C 1
ATOM 523 O O . ALA A 1 72 ? 7.785 7.869 -1.405 1.00 88.56 72 ALA A O 1
ATOM 524 N N . ILE A 1 73 ? 9.450 6.632 -2.262 1.00 80.81 73 ILE A N 1
ATOM 525 C CA . ILE A 1 73 ? 10.175 6.490 -0.999 1.00 80.81 73 ILE A CA 1
ATOM 526 C C . ILE A 1 73 ? 11.220 7.613 -0.938 1.00 80.81 73 ILE A C 1
ATOM 528 O O . ILE A 1 73 ? 12.249 7.544 -1.610 1.00 80.81 73 ILE A O 1
ATOM 532 N N . ASN A 1 74 ? 10.960 8.631 -0.111 1.00 80.38 74 ASN A N 1
ATOM 533 C CA . ASN A 1 74 ? 11.754 9.861 0.068 1.00 80.38 74 ASN A CA 1
ATOM 534 C C . ASN A 1 74 ? 11.638 10.914 -1.054 1.00 80.38 74 ASN A C 1
ATOM 536 O O . ASN A 1 74 ? 10.949 10.749 -2.057 1.00 80.38 74 ASN A O 1
ATOM 540 N N . LYS A 1 75 ? 12.343 12.036 -0.855 1.00 83.94 75 LYS A N 1
ATOM 541 C CA . LYS A 1 75 ? 12.471 13.168 -1.781 1.00 83.94 75 LYS A CA 1
ATOM 542 C C . LYS A 1 75 ? 13.503 12.899 -2.887 1.00 83.94 75 LYS A C 1
ATOM 544 O O . LYS A 1 75 ? 14.489 13.616 -3.001 1.00 83.94 75 LYS A O 1
ATOM 549 N N . ARG A 1 76 ? 13.348 11.812 -3.645 1.00 87.62 76 ARG A N 1
ATOM 550 C CA . ARG A 1 76 ? 14.292 11.479 -4.724 1.00 87.62 76 ARG A CA 1
ATOM 551 C C . ARG A 1 76 ? 13.795 12.019 -6.057 1.00 87.62 76 ARG A C 1
ATOM 553 O O . ARG A 1 76 ? 12.774 11.555 -6.560 1.00 87.62 76 ARG A O 1
ATOM 560 N N . PHE A 1 77 ? 14.549 12.948 -6.633 1.00 91.94 77 PHE A N 1
ATOM 561 C CA . PHE A 1 77 ? 14.295 13.513 -7.952 1.00 91.94 77 PHE A CA 1
ATOM 562 C C . PHE A 1 77 ? 15.524 13.370 -8.844 1.00 91.94 77 PHE A C 1
ATOM 564 O O . PHE A 1 77 ? 16.651 13.220 -8.364 1.00 91.94 77 PHE A O 1
ATOM 571 N N . VAL A 1 78 ? 15.294 13.442 -10.149 1.00 92.44 78 VAL A N 1
ATOM 572 C CA . VAL A 1 78 ? 16.339 13.583 -11.159 1.00 92.44 78 VAL A CA 1
ATOM 573 C C . VAL A 1 78 ? 16.046 14.779 -12.051 1.00 92.44 78 VAL A C 1
ATOM 575 O O . VAL A 1 78 ? 14.892 15.118 -12.309 1.00 92.44 78 VAL A O 1
ATOM 578 N N . GLN A 1 79 ? 17.102 15.433 -12.515 1.00 92.94 79 GLN A N 1
ATOM 579 C CA . GLN A 1 79 ? 17.043 16.520 -13.484 1.00 92.94 79 GLN A CA 1
ATOM 580 C C . GLN A 1 79 ? 17.973 16.194 -14.644 1.00 92.94 79 GLN A C 1
ATOM 582 O O . GLN A 1 79 ? 18.990 15.523 -14.457 1.00 92.94 79 GLN A O 1
ATOM 587 N N . ALA A 1 80 ? 17.615 16.639 -15.844 1.00 91.12 80 ALA A N 1
ATOM 588 C CA . ALA A 1 80 ? 18.459 16.433 -17.009 1.00 91.12 80 ALA A CA 1
ATOM 589 C C . ALA A 1 80 ? 19.797 17.168 -16.820 1.00 91.12 80 ALA A C 1
ATOM 591 O O . ALA A 1 80 ? 19.821 18.367 -16.545 1.00 91.12 80 ALA A O 1
ATOM 592 N N . ASP A 1 81 ? 20.902 16.446 -16.979 1.00 92.75 81 ASP A N 1
ATOM 593 C CA . ASP A 1 81 ? 22.263 16.969 -16.873 1.00 92.75 81 ASP A CA 1
ATOM 594 C C . ASP A 1 81 ? 23.146 16.294 -17.926 1.00 92.75 81 ASP A C 1
ATOM 596 O O . ASP A 1 81 ? 23.515 15.123 -17.814 1.00 92.75 81 ASP A O 1
ATOM 600 N N . THR A 1 82 ? 23.506 17.054 -18.959 1.00 94.19 82 THR A N 1
ATOM 601 C CA . THR A 1 82 ? 24.322 16.581 -20.085 1.00 94.19 82 THR A CA 1
ATOM 602 C C . THR A 1 82 ? 25.770 16.275 -19.705 1.00 94.19 82 THR A C 1
ATOM 604 O O . THR A 1 82 ? 26.506 15.722 -20.517 1.00 94.19 82 THR A O 1
ATOM 607 N N . THR A 1 83 ? 26.210 16.645 -18.499 1.00 94.94 83 THR A N 1
ATOM 608 C CA . THR A 1 83 ? 27.553 16.326 -17.994 1.00 94.94 83 THR A CA 1
ATOM 609 C C . THR A 1 83 ? 27.638 14.916 -17.404 1.00 94.94 83 THR A C 1
ATOM 611 O O . THR A 1 83 ? 28.737 14.384 -17.227 1.00 94.94 83 THR A O 1
ATOM 614 N N . LYS A 1 84 ? 26.493 14.279 -17.120 1.00 91.06 84 LYS A N 1
ATOM 615 C CA . LYS A 1 84 ? 26.424 12.914 -16.592 1.00 91.06 84 LYS A CA 1
ATOM 616 C C . LYS A 1 84 ? 26.319 11.901 -17.737 1.00 91.06 84 LYS A C 1
ATOM 618 O O . LYS A 1 84 ? 25.535 12.115 -18.657 1.00 91.06 84 LYS A O 1
ATOM 623 N N . PRO A 1 85 ? 27.002 10.742 -17.661 1.00 91.19 85 PRO A N 1
ATOM 624 C CA . PRO A 1 85 ? 26.860 9.677 -18.660 1.00 91.19 85 PRO A CA 1
ATOM 625 C C . PRO A 1 85 ? 25.422 9.160 -18.828 1.00 91.19 85 PRO A C 1
ATOM 627 O O . PRO A 1 85 ? 25.052 8.702 -19.903 1.00 91.19 85 PRO A O 1
ATOM 630 N N . SER A 1 86 ? 24.609 9.236 -17.770 1.00 86.88 86 SER A N 1
ATOM 631 C CA . SER A 1 86 ? 23.183 8.890 -17.776 1.00 86.88 86 SER A CA 1
ATOM 632 C C . SER A 1 86 ? 22.293 9.969 -18.401 1.00 86.88 86 SER A C 1
ATOM 634 O O . SER A 1 86 ? 21.128 9.693 -18.664 1.00 86.88 86 SER A O 1
ATOM 636 N N . GLY A 1 87 ? 22.796 11.195 -18.579 1.00 91.19 87 GLY A N 1
ATOM 637 C CA . GLY A 1 87 ? 21.988 12.372 -18.901 1.00 91.19 87 GLY A CA 1
ATOM 638 C C . GLY A 1 87 ? 21.139 12.892 -17.734 1.00 91.19 87 GLY A C 1
ATOM 639 O O . GLY A 1 87 ? 20.339 13.801 -17.938 1.00 91.19 87 GLY A O 1
ATOM 640 N N . TRP A 1 88 ? 21.295 12.334 -16.526 1.00 91.38 88 TRP A N 1
ATOM 641 C CA . TRP A 1 88 ? 20.482 12.653 -15.348 1.00 91.38 88 TRP A CA 1
ATOM 642 C C . TRP A 1 88 ? 21.352 12.859 -14.106 1.00 91.38 88 TRP A C 1
ATOM 644 O O . TRP A 1 88 ? 22.204 12.017 -13.809 1.00 91.38 88 TRP A O 1
ATOM 654 N N . ALA A 1 89 ? 21.091 13.931 -13.359 1.00 92.88 89 ALA A N 1
ATOM 655 C CA . ALA A 1 89 ? 21.682 14.215 -12.054 1.00 92.88 89 ALA A CA 1
ATOM 656 C C . ALA A 1 89 ? 20.626 14.160 -10.944 1.00 92.88 89 ALA A C 1
ATOM 658 O O . ALA A 1 89 ? 19.476 14.560 -11.130 1.00 92.88 89 ALA A O 1
ATOM 659 N N . GLU A 1 90 ? 21.026 13.662 -9.780 1.00 91.19 90 GLU A N 1
ATOM 660 C CA . GLU A 1 90 ? 20.203 13.593 -8.580 1.00 91.19 90 GLU A CA 1
ATOM 661 C C . GLU A 1 90 ? 19.861 14.980 -8.009 1.00 91.19 90 GLU A C 1
ATOM 663 O O . GLU A 1 90 ? 20.697 15.880 -7.950 1.00 91.19 90 GLU A O 1
ATOM 668 N N . ASN A 1 91 ? 18.623 15.144 -7.539 1.00 89.50 91 ASN A N 1
ATOM 669 C CA . ASN A 1 91 ? 18.152 16.342 -6.848 1.00 89.50 91 ASN A CA 1
ATOM 670 C C . ASN A 1 91 ? 17.235 15.945 -5.674 1.00 89.50 91 ASN A C 1
ATOM 672 O O . ASN A 1 91 ? 16.508 14.953 -5.753 1.00 89.50 91 ASN A O 1
ATOM 676 N N . SER A 1 92 ? 17.292 16.688 -4.565 1.00 86.75 92 SER A N 1
ATOM 677 C CA . SER A 1 92 ? 16.511 16.395 -3.346 1.00 86.75 92 SER A CA 1
ATOM 678 C C . SER A 1 92 ? 15.314 17.326 -3.124 1.00 86.75 92 SER A C 1
ATOM 680 O O . SER A 1 92 ? 14.522 17.101 -2.210 1.00 86.75 92 SER A O 1
ATOM 682 N N . ASP A 1 93 ? 15.159 18.347 -3.964 1.00 87.06 93 ASP A N 1
ATOM 683 C CA . ASP A 1 93 ? 14.190 19.426 -3.782 1.00 87.06 93 ASP A CA 1
ATOM 684 C C . ASP A 1 93 ? 13.166 19.488 -4.918 1.00 87.06 93 ASP A C 1
ATOM 686 O O . ASP A 1 93 ? 11.982 19.735 -4.667 1.00 87.06 93 ASP A O 1
ATOM 690 N N . SER A 1 94 ? 13.603 19.260 -6.161 1.00 89.88 94 SER A N 1
ATOM 691 C CA . SER A 1 94 ? 12.751 19.345 -7.349 1.00 89.88 94 SER A CA 1
ATOM 692 C C . SER A 1 94 ? 13.292 18.568 -8.547 1.00 89.88 94 SER A C 1
ATOM 694 O O . SER A 1 94 ? 14.493 18.340 -8.676 1.00 89.88 94 SER A O 1
ATOM 696 N N . GLY A 1 95 ? 12.410 18.204 -9.471 1.00 92.75 95 GLY A N 1
ATOM 697 C CA . GLY A 1 95 ? 12.753 17.518 -10.716 1.00 92.75 95 GLY A CA 1
ATOM 698 C C . GLY A 1 95 ? 11.731 16.441 -11.048 1.00 92.75 95 GLY A C 1
ATOM 699 O O . GLY A 1 95 ? 10.623 16.439 -10.518 1.00 92.75 95 GLY A O 1
ATOM 700 N N . ASN A 1 96 ? 12.098 15.506 -11.913 1.00 92.88 96 ASN A N 1
ATOM 701 C CA . ASN A 1 96 ? 11.284 14.331 -12.186 1.00 92.88 96 ASN A CA 1
ATOM 702 C C . ASN A 1 96 ? 11.416 13.379 -10.995 1.00 92.88 96 ASN A C 1
ATOM 704 O O . ASN A 1 96 ? 12.516 12.914 -10.682 1.00 92.88 96 ASN A O 1
ATOM 708 N N . LYS A 1 97 ? 10.317 13.127 -10.283 1.00 91.56 97 LYS A N 1
ATOM 709 C CA . LYS A 1 97 ? 10.343 12.268 -9.098 1.00 91.56 97 LYS A CA 1
ATOM 710 C C . LYS A 1 97 ? 10.600 10.826 -9.495 1.00 91.56 97 LYS A C 1
ATOM 712 O O . LYS A 1 97 ? 10.042 10.357 -10.481 1.00 91.56 97 LYS A O 1
ATOM 717 N N . LEU A 1 98 ? 11.408 10.132 -8.699 1.00 91.81 98 LEU A N 1
ATOM 718 C CA . LEU A 1 98 ? 11.635 8.702 -8.846 1.00 91.81 98 LEU A CA 1
ATOM 719 C C . LEU A 1 98 ? 10.624 7.886 -8.036 1.00 91.81 98 LEU A C 1
ATOM 721 O O . LEU A 1 98 ? 10.379 8.153 -6.857 1.00 91.81 98 LEU A O 1
ATOM 725 N N . TRP A 1 99 ? 10.113 6.835 -8.662 1.00 92.81 99 TRP A N 1
ATOM 726 C CA . TRP A 1 99 ? 9.135 5.906 -8.119 1.00 92.81 99 TRP A CA 1
ATOM 727 C C . TRP A 1 99 ? 9.705 4.498 -8.110 1.00 92.81 99 TRP A C 1
ATOM 729 O O . TRP A 1 99 ? 10.276 4.048 -9.100 1.00 92.81 99 TRP A O 1
ATOM 739 N N . LEU A 1 100 ? 9.518 3.780 -7.006 1.00 93.69 100 LEU A N 1
ATOM 740 C CA . LEU A 1 100 ? 9.670 2.332 -6.983 1.00 93.69 100 LEU A CA 1
ATOM 741 C C . LEU A 1 100 ? 8.346 1.717 -7.445 1.00 93.69 100 LEU A C 1
ATOM 743 O O . LEU A 1 100 ? 7.341 1.837 -6.745 1.00 93.69 100 LEU A O 1
ATOM 747 N N . VAL A 1 101 ? 8.335 1.098 -8.622 1.00 94.06 101 VAL A N 1
ATOM 748 C CA . VAL A 1 101 ? 7.117 0.609 -9.278 1.00 94.06 101 VAL A CA 1
ATOM 749 C C . VAL A 1 101 ? 7.095 -0.914 -9.283 1.00 94.06 101 VAL A C 1
ATOM 751 O O . VAL A 1 101 ? 7.947 -1.566 -9.887 1.00 94.06 101 VAL A O 1
ATOM 754 N N . PHE A 1 102 ? 6.090 -1.482 -8.623 1.00 94.25 102 PHE A N 1
ATOM 755 C CA . PHE A 1 102 ? 5.768 -2.907 -8.664 1.00 94.25 102 PHE A CA 1
ATOM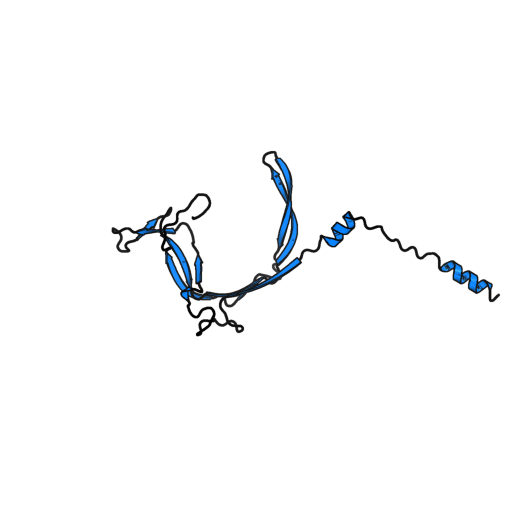 756 C C . PHE A 1 102 ? 4.765 -3.136 -9.788 1.00 94.25 102 PHE A C 1
ATOM 758 O O . PHE A 1 102 ? 3.690 -2.547 -9.745 1.00 94.25 102 PHE A O 1
ATOM 765 N N . LYS A 1 103 ? 5.083 -3.973 -10.777 1.00 93.44 103 LYS A N 1
ATOM 766 C CA . LYS A 1 103 ? 4.218 -4.247 -11.938 1.00 93.44 103 LYS A CA 1
ATOM 767 C C . LYS A 1 103 ? 3.607 -5.634 -11.874 1.00 93.44 103 LYS A C 1
ATOM 769 O O . LYS A 1 103 ? 4.262 -6.580 -11.436 1.00 93.44 103 LYS A O 1
ATOM 774 N N . GLY A 1 104 ? 2.379 -5.752 -12.367 1.00 93.38 104 GLY A N 1
ATOM 775 C CA . GLY A 1 104 ? 1.599 -6.983 -12.291 1.00 93.38 104 GLY A CA 1
ATOM 776 C C . GLY A 1 104 ? 1.268 -7.361 -10.849 1.00 93.38 104 GLY A C 1
ATOM 777 O O . GLY A 1 104 ? 1.459 -8.503 -10.445 1.00 93.38 104 GLY A O 1
ATOM 778 N N . VAL A 1 105 ? 0.862 -6.381 -10.038 1.00 93.88 105 VAL A N 1
ATOM 779 C CA . VAL A 1 105 ? 0.527 -6.621 -8.630 1.00 93.88 105 VAL A CA 1
ATOM 780 C C . VAL A 1 105 ? -0.762 -7.425 -8.540 1.00 93.88 105 VAL A C 1
ATOM 782 O O . VAL A 1 105 ? -1.755 -7.060 -9.164 1.00 93.88 105 VAL A O 1
ATOM 785 N N . GLN A 1 106 ? -0.764 -8.463 -7.710 1.00 94.19 106 GLN A N 1
ATOM 786 C CA . GLN A 1 106 ? -1.940 -9.256 -7.369 1.00 94.19 106 GLN A CA 1
ATOM 787 C C . GLN A 1 106 ? -1.998 -9.548 -5.878 1.00 94.19 106 GLN A C 1
ATOM 789 O O . GLN A 1 106 ? -0.991 -9.448 -5.174 1.00 94.19 106 GLN A O 1
ATOM 794 N N . GLY A 1 107 ? -3.172 -9.968 -5.418 1.00 93.75 107 GLY A N 1
ATOM 795 C CA . GLY A 1 107 ? -3.339 -10.577 -4.108 1.00 93.75 107 GLY A CA 1
ATOM 796 C C . GLY A 1 107 ? -4.632 -10.176 -3.426 1.00 93.75 107 GLY A C 1
ATOM 797 O O . GLY A 1 107 ? -5.524 -9.570 -4.011 1.00 93.75 107 GLY A O 1
ATOM 798 N N . THR A 1 108 ? -4.731 -10.533 -2.151 1.00 93.69 108 THR A N 1
ATOM 799 C CA . THR A 1 108 ? -5.910 -10.280 -1.322 1.00 93.69 108 THR A CA 1
ATOM 800 C C . THR A 1 108 ? -5.511 -9.592 -0.031 1.00 93.69 108 THR A C 1
ATOM 802 O O . THR A 1 108 ? -4.644 -10.089 0.691 1.00 93.69 108 THR A O 1
ATOM 805 N N . LEU A 1 109 ? -6.191 -8.495 0.290 1.00 93.62 109 LEU A N 1
ATOM 806 C CA . LEU A 1 109 ? -6.173 -7.869 1.606 1.00 93.62 109 LEU A CA 1
ATOM 807 C C . LEU A 1 109 ? -7.536 -8.101 2.261 1.00 93.62 109 LEU A C 1
ATOM 809 O O . LEU A 1 109 ? -8.552 -7.607 1.779 1.00 93.62 109 LEU A O 1
ATOM 813 N N . ASN A 1 110 ? -7.564 -8.851 3.356 1.00 94.62 110 ASN A N 1
ATOM 814 C CA . ASN A 1 110 ? -8.782 -9.163 4.092 1.00 94.62 110 ASN A CA 1
ATOM 815 C C . ASN A 1 110 ? -8.711 -8.574 5.506 1.00 94.62 110 ASN A C 1
ATOM 817 O O . ASN A 1 110 ? -7.980 -9.059 6.371 1.00 94.62 110 ASN A O 1
ATOM 821 N N . ILE A 1 111 ? -9.493 -7.523 5.727 1.00 94.88 111 ILE A N 1
ATOM 822 C CA . ILE A 1 111 ? -9.786 -6.951 7.034 1.00 94.88 111 ILE A CA 1
ATOM 823 C C . ILE A 1 111 ? -10.975 -7.726 7.598 1.00 94.88 111 ILE A C 1
ATOM 825 O O . ILE A 1 111 ? -12.130 -7.473 7.258 1.00 94.88 111 ILE A O 1
ATOM 829 N N . GLN A 1 112 ? -10.675 -8.688 8.466 1.00 93.75 112 GLN A N 1
ATOM 830 C CA . GLN A 1 112 ? -11.677 -9.613 8.993 1.00 93.75 112 GLN A CA 1
ATOM 831 C C . GLN A 1 112 ? -12.693 -8.918 9.905 1.00 93.75 112 GLN A C 1
ATOM 833 O O . GLN A 1 112 ? -13.872 -9.263 9.889 1.00 93.75 112 GLN A O 1
ATOM 838 N N . LYS A 1 113 ? -12.237 -7.934 10.684 1.00 93.25 113 LYS A N 1
ATOM 839 C CA . LYS A 1 113 ? -13.075 -7.093 11.535 1.00 93.25 113 LYS A CA 1
ATOM 840 C C . LYS A 1 113 ? -12.408 -5.737 11.740 1.00 93.25 113 LYS A C 1
ATOM 842 O O . LYS A 1 113 ? -11.275 -5.664 12.212 1.00 93.25 113 LYS A O 1
ATOM 847 N N . MET A 1 114 ? -13.141 -4.683 11.419 1.00 92.25 114 MET A N 1
ATOM 848 C CA . MET A 1 114 ? -12.874 -3.307 11.807 1.00 92.25 114 MET A CA 1
ATOM 849 C C . MET A 1 114 ? -14.053 -2.849 12.658 1.00 92.25 114 MET A C 1
ATOM 851 O O . MET A 1 114 ? -15.166 -2.747 12.147 1.00 92.25 114 MET A O 1
ATOM 855 N N . GLY A 1 115 ? -13.817 -2.616 13.946 1.00 91.69 115 GLY A N 1
ATOM 856 C CA . GLY A 1 115 ? -14.834 -2.041 14.819 1.00 91.69 115 GLY A CA 1
ATOM 857 C C . GLY A 1 115 ? -14.938 -0.541 14.565 1.00 91.69 115 GLY A C 1
ATOM 858 O O . GLY A 1 115 ? -13.915 0.143 14.512 1.00 91.69 115 GLY A O 1
ATOM 859 N N . LEU A 1 116 ? -16.159 -0.053 14.406 1.00 91.38 116 LEU A N 1
ATOM 860 C CA . LEU A 1 116 ? -16.529 1.344 14.233 1.00 91.38 116 LEU A CA 1
ATOM 861 C C . LEU A 1 116 ? -17.319 1.760 15.468 1.00 91.38 116 LEU A C 1
ATOM 863 O O . LEU A 1 116 ? -18.448 1.312 15.636 1.00 91.38 116 LEU A O 1
ATOM 867 N N . ASP A 1 117 ? -16.743 2.596 16.321 1.00 89.69 117 ASP A N 1
ATOM 868 C CA . ASP A 1 117 ? -17.409 3.071 17.536 1.00 89.69 117 ASP A CA 1
ATOM 869 C C . ASP A 1 117 ? -17.455 4.601 17.578 1.00 89.69 117 ASP A C 1
ATOM 871 O O . ASP A 1 117 ? -16.606 5.275 16.989 1.00 89.69 117 ASP A O 1
ATOM 875 N N . GLY A 1 118 ? -18.452 5.156 18.261 1.00 87.44 118 GLY A N 1
ATOM 876 C CA . GLY A 1 118 ? -18.511 6.579 18.567 1.00 87.44 118 GLY A CA 1
ATOM 877 C C . GLY A 1 118 ? -17.599 6.897 19.747 1.00 87.44 118 GLY A C 1
ATOM 878 O O . GLY A 1 118 ? -17.684 6.260 20.792 1.00 87.44 118 GLY A O 1
ATOM 879 N N . ALA A 1 119 ? -16.734 7.897 19.602 1.00 88.31 119 ALA A N 1
ATOM 880 C CA . ALA A 1 119 ? -15.858 8.344 20.678 1.00 88.31 119 ALA A CA 1
ATOM 881 C C . ALA A 1 119 ? -15.768 9.870 20.722 1.00 88.31 119 ALA A C 1
ATOM 883 O O . ALA A 1 119 ? -15.766 10.539 19.689 1.00 88.31 119 ALA A O 1
ATOM 884 N N . ASP A 1 120 ? -15.625 10.422 21.923 1.00 90.75 120 ASP A N 1
ATOM 885 C CA . ASP A 1 120 ? -15.375 11.847 22.111 1.00 90.75 120 ASP A CA 1
ATOM 886 C C . ASP A 1 120 ? -13.872 12.137 22.067 1.00 90.75 120 ASP A C 1
ATOM 888 O O . ASP A 1 120 ? -13.103 11.697 22.926 1.00 90.75 120 ASP A O 1
ATOM 892 N N . LEU A 1 121 ? -13.443 12.934 21.088 1.00 89.56 121 LEU A N 1
ATOM 893 C CA . LEU A 1 121 ? -12.109 13.523 21.072 1.00 89.56 121 LEU A CA 1
ATOM 894 C C . LEU A 1 121 ? -12.090 14.753 21.973 1.00 89.56 121 LEU A C 1
ATOM 896 O O . LEU A 1 121 ? -12.748 15.756 21.691 1.00 89.56 121 LEU A O 1
ATOM 900 N N . LYS A 1 122 ? -11.281 14.686 23.028 1.00 92.50 122 LYS A N 1
ATOM 901 C CA . LYS A 1 122 ? -11.047 15.795 23.952 1.00 92.50 122 LYS A CA 1
ATOM 902 C C . LYS A 1 122 ? -9.670 16.386 23.706 1.00 92.50 122 LYS A C 1
ATOM 904 O O . LYS A 1 122 ? -8.673 15.666 23.746 1.00 92.50 122 LYS A O 1
ATOM 909 N N . TYR A 1 123 ? -9.604 17.685 23.449 1.00 92.31 123 TYR A N 1
ATOM 910 C CA . TYR A 1 123 ? -8.335 18.397 23.321 1.00 92.31 123 TYR A CA 1
ATOM 911 C C . TYR A 1 123 ? -8.462 19.834 23.825 1.00 92.31 123 TYR A C 1
ATOM 913 O O . TYR A 1 123 ? -9.559 20.380 23.914 1.00 92.31 123 TYR A O 1
ATOM 921 N N . LEU A 1 124 ? -7.329 20.444 24.164 1.00 95.25 124 LEU A N 1
ATOM 922 C CA . LEU A 1 124 ? -7.274 21.825 24.630 1.00 95.25 124 LEU A CA 1
ATOM 923 C C . LEU A 1 124 ? -7.121 22.781 23.447 1.00 95.25 124 LEU A C 1
ATOM 925 O O . LEU A 1 124 ? -6.333 22.532 22.530 1.00 95.25 124 LEU A O 1
ATOM 929 N N . ASP A 1 125 ? -7.849 23.890 23.472 1.00 90.81 125 ASP A N 1
ATOM 930 C CA . ASP A 1 125 ? -7.594 24.995 22.556 1.00 90.81 125 ASP A CA 1
ATOM 931 C C . ASP A 1 125 ? -6.354 25.813 22.959 1.00 90.81 125 ASP A C 1
ATOM 933 O O . ASP A 1 125 ? -5.678 25.541 23.953 1.00 90.81 125 ASP A O 1
ATOM 937 N N . LYS A 1 126 ? -6.038 26.854 22.180 1.00 92.75 126 LYS A N 1
ATOM 938 C CA . LYS A 1 126 ? -4.887 27.739 22.447 1.00 92.75 126 LYS A CA 1
ATOM 939 C C . LYS A 1 126 ? -4.997 28.503 23.775 1.00 92.75 126 LYS A C 1
ATOM 941 O O . LYS A 1 126 ? -4.008 29.082 24.216 1.00 92.75 126 LYS A O 1
ATOM 946 N N . SER A 1 127 ? -6.178 28.521 24.383 1.00 94.00 127 SER A N 1
ATOM 947 C CA . SER A 1 127 ? -6.486 29.166 25.655 1.00 94.00 127 SER A CA 1
ATOM 948 C C . SER A 1 127 ? -6.618 28.153 26.802 1.00 94.00 127 SER A C 1
ATOM 950 O O . SER A 1 127 ? -7.069 28.529 27.879 1.00 94.00 127 SER A O 1
ATOM 952 N N . ASN A 1 128 ? -6.192 26.897 26.601 1.00 92.00 128 ASN A N 1
ATOM 953 C CA . ASN A 1 128 ? -6.302 25.789 27.557 1.00 92.00 128 ASN A CA 1
ATOM 954 C C . ASN A 1 128 ? -7.741 25.455 27.981 1.00 92.00 128 ASN A C 1
ATOM 956 O O . ASN A 1 128 ? -7.963 24.926 29.070 1.00 92.00 128 ASN A O 1
ATOM 960 N N . THR A 1 129 ? -8.721 25.741 27.127 1.00 94.56 129 THR A N 1
ATOM 961 C CA . THR A 1 129 ? -10.112 25.335 27.348 1.00 94.56 129 THR A CA 1
ATOM 962 C C . THR A 1 129 ? -10.350 23.971 26.707 1.00 94.56 129 THR A C 1
ATOM 964 O O . THR A 1 129 ? -9.942 23.742 25.567 1.00 94.56 129 THR A O 1
ATOM 967 N N . GLU A 1 130 ? -10.996 23.054 27.433 1.00 95.06 130 GLU A N 1
ATOM 968 C CA . GLU A 1 130 ? -11.357 21.738 26.900 1.00 95.06 130 GLU A CA 1
ATOM 969 C C . GLU A 1 130 ? -12.426 21.880 25.810 1.00 95.06 130 GLU A C 1
ATOM 971 O O . GLU A 1 130 ? -13.501 22.437 26.029 1.00 95.06 130 GLU A O 1
ATOM 976 N N . ILE A 1 131 ? -12.116 21.354 24.629 1.00 93.94 131 ILE A N 1
ATOM 977 C CA . ILE A 1 131 ? -13.042 21.199 23.515 1.00 93.94 131 ILE A CA 1
ATOM 978 C C . ILE A 1 131 ? -13.326 19.710 23.347 1.00 93.94 131 ILE A C 1
ATOM 980 O O . ILE A 1 131 ? -12.405 18.899 23.231 1.00 93.94 131 ILE A O 1
ATOM 984 N N . ILE A 1 132 ? -14.613 19.373 23.274 1.00 92.94 132 ILE A N 1
ATOM 985 C CA . ILE A 1 132 ? -15.103 18.030 22.965 1.00 92.94 132 ILE A CA 1
ATOM 986 C C . ILE A 1 132 ? -15.589 18.019 21.516 1.00 92.94 132 ILE A C 1
ATOM 988 O O . ILE A 1 132 ? -16.385 18.871 21.114 1.00 92.94 132 ILE A O 1
ATOM 992 N N . LYS A 1 133 ? -15.103 17.062 20.721 1.00 90.56 133 LYS A N 1
ATOM 993 C CA . LYS A 1 133 ? -15.586 16.804 19.362 1.00 90.56 133 LYS A CA 1
ATOM 994 C C . LYS A 1 133 ? -16.000 15.344 19.203 1.00 90.56 133 LYS A C 1
ATOM 996 O O . LYS A 1 133 ? -15.187 14.475 19.515 1.00 90.56 133 LYS A O 1
ATOM 1001 N N . PRO A 1 134 ? -17.191 15.064 18.652 1.00 88.19 134 PRO A N 1
ATOM 1002 C CA . PRO A 1 134 ? -17.560 13.700 18.311 1.00 88.19 134 PRO A CA 1
ATOM 1003 C C . PRO A 1 134 ? -16.648 13.180 17.196 1.00 88.19 134 PRO A C 1
ATOM 1005 O O . PRO A 1 134 ? -16.322 13.902 16.248 1.00 88.19 134 PRO A O 1
ATOM 1008 N N . ALA A 1 135 ? -16.238 11.924 17.311 1.00 89.75 135 ALA A N 1
ATOM 1009 C CA . ALA A 1 135 ? -15.382 11.240 16.359 1.00 89.75 135 ALA A CA 1
ATOM 1010 C C . ALA A 1 135 ? -15.773 9.770 16.215 1.00 89.75 135 ALA A C 1
ATOM 1012 O O . ALA A 1 135 ? -16.520 9.212 17.017 1.00 89.75 135 ALA A O 1
ATOM 1013 N N . ILE A 1 136 ? -15.231 9.144 15.175 1.00 89.31 136 ILE A N 1
ATOM 1014 C CA . ILE A 1 136 ? -15.336 7.705 14.960 1.00 89.31 136 ILE A CA 1
ATOM 1015 C C . ILE A 1 136 ? -14.005 7.081 15.361 1.00 89.31 136 ILE A C 1
ATOM 1017 O O . ILE A 1 136 ? -12.951 7.455 14.838 1.00 89.31 136 ILE A O 1
ATOM 1021 N N . GLN A 1 137 ? -14.057 6.119 16.272 1.00 89.06 137 GLN A N 1
ATOM 1022 C CA . GLN A 1 137 ? -12.930 5.286 16.640 1.00 89.06 137 GLN A CA 1
ATOM 1023 C C . GLN A 1 137 ? -12.933 4.015 15.791 1.00 89.06 137 GLN A C 1
ATOM 1025 O O . GLN A 1 137 ? -13.898 3.253 15.776 1.00 89.06 137 GLN A O 1
ATOM 1030 N N . LEU A 1 138 ? -11.816 3.778 15.104 1.00 91.56 138 LEU A N 1
ATOM 1031 C CA . LEU A 1 138 ? -11.558 2.534 14.385 1.00 91.56 138 LEU A CA 1
ATOM 1032 C C . LEU A 1 138 ? -10.751 1.599 15.286 1.00 91.56 138 LEU A C 1
ATOM 1034 O O . LEU A 1 138 ? -9.732 2.008 15.848 1.00 91.56 138 LEU A O 1
ATOM 1038 N N . SER A 1 139 ? -11.179 0.346 15.416 1.00 90.25 139 SER A N 1
ATOM 1039 C CA . SER A 1 139 ? -10.484 -0.657 16.228 1.00 90.25 139 SER A CA 1
ATOM 1040 C C . SER A 1 139 ? -10.219 -1.950 15.461 1.00 90.25 139 SER A C 1
ATOM 1042 O O . SER A 1 139 ? -10.991 -2.367 14.596 1.00 90.25 139 SER A O 1
ATOM 1044 N N . PHE A 1 140 ? -9.106 -2.596 15.806 1.00 91.56 140 PHE A N 1
ATOM 1045 C CA . PHE A 1 140 ? -8.696 -3.889 15.268 1.00 91.56 140 PHE A CA 1
ATOM 1046 C C . PHE A 1 140 ? -8.367 -4.827 16.425 1.00 91.56 140 PHE A C 1
ATOM 1048 O O . PHE A 1 140 ? -7.807 -4.407 17.438 1.00 91.56 140 PHE A O 1
ATOM 1055 N N . SER A 1 141 ? -8.692 -6.107 16.267 1.00 88.94 141 SER A N 1
ATOM 1056 C CA . SER A 1 141 ? -8.382 -7.135 17.259 1.00 88.94 141 SER A CA 1
ATOM 1057 C C . SER A 1 141 ? -7.235 -8.009 16.775 1.00 88.94 141 SER A C 1
ATOM 1059 O O . SER A 1 141 ? -7.262 -8.505 15.651 1.00 88.94 141 SER A O 1
ATOM 1061 N N . ALA A 1 142 ? -6.261 -8.280 17.645 1.00 89.94 142 ALA A N 1
ATOM 1062 C CA . ALA A 1 142 ? -5.189 -9.230 17.347 1.00 89.94 142 ALA A CA 1
ATOM 1063 C C . ALA A 1 142 ? -5.715 -10.657 17.087 1.00 89.94 142 ALA A C 1
ATOM 1065 O O . ALA A 1 142 ? -5.079 -11.418 16.364 1.00 89.94 142 ALA A O 1
ATOM 1066 N N . ALA A 1 143 ? -6.889 -11.009 17.629 1.00 93.69 143 ALA A N 1
ATOM 1067 C CA . ALA A 1 143 ? -7.545 -12.290 17.361 1.00 93.69 143 ALA A CA 1
ATOM 1068 C C . ALA A 1 143 ? -8.134 -12.379 15.938 1.00 93.69 143 ALA A C 1
ATOM 1070 O O . ALA A 1 143 ? -8.359 -13.476 15.434 1.00 93.69 143 ALA A O 1
ATOM 1071 N N . GLN A 1 144 ? -8.373 -11.237 15.285 1.00 93.81 144 GLN A N 1
ATOM 1072 C CA . GLN A 1 144 ? -8.882 -11.136 13.915 1.00 93.81 144 GLN A CA 1
ATOM 1073 C C .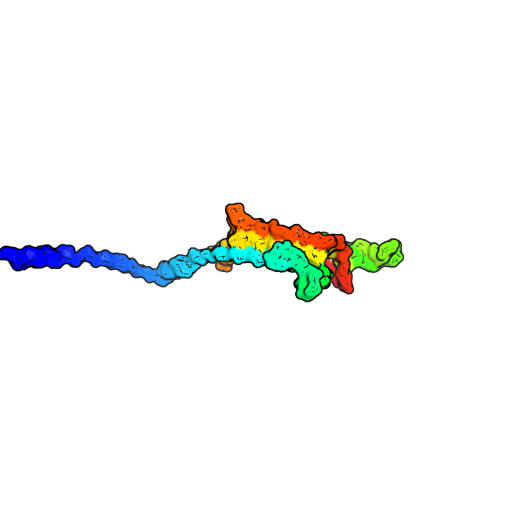 GLN A 1 144 ? -7.976 -10.199 13.102 1.00 93.81 144 GLN A C 1
ATOM 1075 O O . GLN A 1 144 ? -8.379 -9.085 12.756 1.00 93.81 144 GLN A O 1
ATOM 1080 N N . PRO A 1 145 ? -6.730 -10.623 12.818 1.00 93.50 145 PRO A N 1
ATOM 1081 C CA . PRO A 1 145 ? -5.745 -9.767 12.177 1.00 93.50 145 PRO A CA 1
ATOM 1082 C C . PRO A 1 145 ? -6.120 -9.472 10.725 1.00 93.50 145 PRO A C 1
ATOM 1084 O O . PRO A 1 145 ? -6.870 -10.214 10.083 1.00 93.50 145 PRO A O 1
ATOM 1087 N N . ILE A 1 146 ? -5.530 -8.410 10.183 1.00 94.50 146 ILE A N 1
ATOM 1088 C CA . ILE A 1 146 ? -5.554 -8.142 8.747 1.00 94.50 146 ILE A CA 1
ATOM 1089 C C . ILE A 1 146 ? -4.742 -9.237 8.048 1.00 94.50 146 ILE A C 1
ATOM 1091 O O . ILE A 1 146 ? -3.579 -9.469 8.380 1.00 94.50 146 ILE A O 1
ATOM 1095 N N . LEU A 1 147 ? -5.357 -9.922 7.086 1.00 94.88 147 LEU A N 1
ATOM 1096 C CA . LEU A 1 147 ? -4.717 -10.987 6.323 1.00 94.88 147 LEU A CA 1
ATOM 1097 C C . LEU A 1 147 ? -4.294 -10.462 4.955 1.00 94.88 147 LEU A C 1
ATOM 1099 O O . LEU A 1 147 ? -5.122 -9.979 4.188 1.00 94.88 147 LEU A O 1
ATOM 1103 N N . ILE A 1 148 ? -3.017 -10.630 4.631 1.00 94.38 148 ILE A N 1
ATOM 1104 C CA . ILE A 1 148 ? -2.479 -10.405 3.289 1.00 94.38 148 ILE A CA 1
ATOM 1105 C C . ILE A 1 148 ? -2.162 -11.780 2.706 1.00 94.38 148 ILE A C 1
ATOM 1107 O O . ILE A 1 148 ? -1.376 -12.530 3.286 1.00 94.38 148 ILE A O 1
ATOM 1111 N N . ARG A 1 149 ? -2.811 -12.152 1.600 1.00 91.81 149 ARG A N 1
ATOM 1112 C CA . ARG A 1 149 ? -2.655 -13.475 0.973 1.00 91.81 149 ARG A CA 1
ATOM 1113 C C . ARG A 1 149 ? -2.381 -13.341 -0.510 1.00 91.81 149 ARG A C 1
ATOM 1115 O O . ARG A 1 149 ? -2.905 -12.435 -1.149 1.00 91.81 149 ARG A O 1
ATOM 1122 N N . ASN A 1 150 ? -1.584 -14.269 -1.037 1.00 89.38 150 ASN A N 1
ATOM 1123 C CA . ASN A 1 150 ? -1.227 -14.344 -2.456 1.00 89.38 150 ASN A CA 1
ATOM 1124 C C . ASN A 1 150 ? -0.731 -13.000 -3.012 1.00 89.38 150 ASN A C 1
ATOM 1126 O O . ASN A 1 150 ? -0.943 -12.693 -4.180 1.00 89.38 150 ASN A O 1
ATOM 1130 N N . PHE A 1 151 ? -0.111 -12.182 -2.155 1.00 92.00 151 PHE A N 1
ATOM 1131 C CA . PHE A 1 151 ? 0.403 -10.891 -2.568 1.00 92.00 151 PHE A CA 1
ATOM 1132 C C . PHE A 1 151 ? 1.700 -11.096 -3.336 1.00 92.00 151 PHE A C 1
ATOM 1134 O O . PHE A 1 151 ? 2.642 -11.700 -2.821 1.00 92.00 151 PHE A O 1
ATOM 1141 N N . GLY A 1 152 ? 1.742 -10.599 -4.563 1.00 92.06 152 GLY A N 1
ATOM 1142 C CA . GLY A 1 152 ? 2.891 -10.759 -5.437 1.00 92.06 152 GLY A CA 1
ATOM 1143 C C . GLY A 1 152 ? 2.884 -9.754 -6.573 1.00 92.06 152 GLY A C 1
ATOM 1144 O O . GLY A 1 152 ? 1.906 -9.044 -6.789 1.00 92.06 152 GLY A O 1
ATOM 1145 N N . PHE A 1 153 ? 4.002 -9.705 -7.286 1.00 93.75 153 PHE A N 1
ATOM 1146 C CA . PHE A 1 153 ? 4.214 -8.861 -8.454 1.00 93.75 153 PHE A CA 1
ATOM 1147 C C . PHE A 1 153 ? 5.125 -9.587 -9.452 1.00 93.75 153 PHE A C 1
ATOM 1149 O O . PHE A 1 153 ? 5.882 -10.481 -9.067 1.00 93.75 153 PHE A O 1
ATOM 1156 N N . ASN A 1 154 ? 5.071 -9.204 -10.726 1.00 91.31 154 ASN A N 1
ATOM 1157 C CA . ASN A 1 154 ? 5.878 -9.804 -11.791 1.00 91.31 154 ASN A CA 1
ATOM 1158 C C . ASN A 1 154 ? 7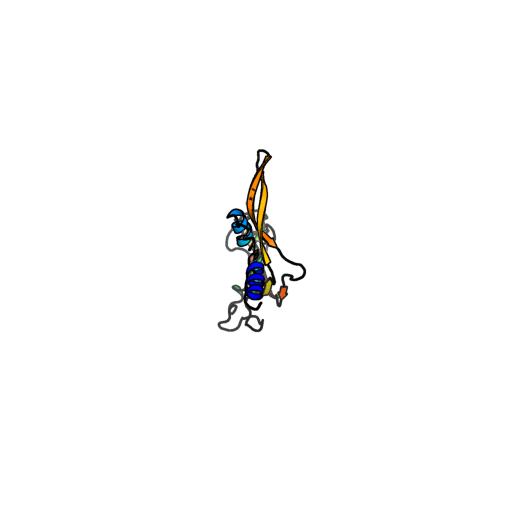.242 -9.131 -11.958 1.00 91.31 154 ASN A C 1
ATOM 1160 O O . ASN A 1 154 ? 8.224 -9.802 -12.266 1.00 91.31 154 ASN A O 1
ATOM 1164 N N . ALA A 1 155 ? 7.302 -7.809 -11.794 1.00 91.81 155 ALA A N 1
ATOM 1165 C CA . ALA A 1 155 ? 8.528 -7.043 -11.985 1.00 91.81 155 ALA A CA 1
ATOM 1166 C C . ALA A 1 155 ? 8.606 -5.843 -11.040 1.00 91.81 155 ALA A C 1
ATOM 1168 O O . ALA A 1 155 ? 7.588 -5.318 -10.589 1.00 91.81 155 ALA A O 1
ATOM 1169 N N . LEU A 1 156 ? 9.836 -5.407 -10.778 1.00 93.25 156 LEU A N 1
ATOM 1170 C CA . LEU A 1 156 ? 10.154 -4.223 -9.992 1.00 93.25 156 LEU A CA 1
ATOM 1171 C C . LEU A 1 156 ? 11.044 -3.306 -10.829 1.00 93.25 156 LEU A C 1
ATOM 1173 O O . LEU A 1 156 ? 12.082 -3.746 -11.326 1.00 93.25 156 LEU A O 1
ATOM 1177 N N . SER A 1 157 ? 10.653 -2.045 -10.975 1.00 92.56 157 SER A N 1
ATOM 1178 C CA . SER A 1 157 ? 11.428 -1.026 -11.685 1.00 92.56 157 SER A CA 1
ATOM 1179 C C . SER A 1 157 ? 11.546 0.252 -10.862 1.00 92.56 157 SER A C 1
ATOM 1181 O O . SER A 1 157 ? 10.750 0.518 -9.962 1.00 92.56 157 SER A O 1
ATOM 1183 N N . ILE A 1 158 ? 12.568 1.047 -11.175 1.00 91.94 158 ILE A N 1
ATOM 1184 C CA . ILE A 1 158 ? 12.604 2.458 -10.800 1.00 91.94 158 ILE A CA 1
ATOM 1185 C C . ILE A 1 158 ? 12.152 3.240 -12.026 1.00 91.94 158 ILE A C 1
ATOM 1187 O O . ILE A 1 158 ? 12.721 3.068 -13.103 1.00 91.94 158 ILE A O 1
ATOM 1191 N N . GLU A 1 159 ? 11.139 4.077 -11.860 1.00 91.69 159 GLU A N 1
ATOM 1192 C CA . GLU A 1 159 ? 10.588 4.915 -12.926 1.00 91.69 159 GLU A CA 1
ATOM 1193 C C . GLU A 1 159 ? 10.598 6.374 -12.508 1.00 91.69 159 GLU A C 1
ATOM 1195 O O . GLU A 1 159 ? 10.824 6.688 -11.341 1.00 91.69 159 GLU A O 1
ATOM 1200 N N . GLN A 1 160 ? 10.384 7.269 -13.465 1.00 90.88 160 GLN A N 1
ATOM 1201 C CA . GLN A 1 160 ? 10.385 8.701 -13.216 1.00 90.88 160 GLN A CA 1
ATOM 1202 C C . GLN A 1 160 ? 9.114 9.352 -13.747 1.00 90.88 160 GLN A C 1
ATOM 1204 O O . GLN A 1 160 ? 8.571 8.914 -14.762 1.00 90.88 160 GLN A O 1
ATOM 1209 N N . ASP A 1 161 ? 8.677 10.425 -13.091 1.00 90.25 161 ASP A N 1
ATOM 1210 C CA . ASP A 1 161 ? 7.619 11.275 -13.633 1.00 90.25 161 ASP A CA 1
ATOM 1211 C C . ASP A 1 161 ? 8.010 11.818 -15.009 1.00 90.25 161 ASP A C 1
ATOM 1213 O O . ASP A 1 161 ? 9.181 12.073 -15.295 1.00 90.25 161 ASP A O 1
ATOM 1217 N N . ASN A 1 162 ? 7.008 12.086 -15.843 1.00 89.50 162 ASN A N 1
ATOM 1218 C CA . ASN A 1 162 ? 7.190 12.844 -17.082 1.00 89.50 162 ASN A CA 1
ATOM 1219 C C . ASN A 1 162 ? 7.036 14.367 -16.876 1.00 89.50 162 ASN A C 1
ATOM 1221 O O . ASN A 1 162 ? 7.000 15.141 -17.827 1.00 89.50 162 ASN A O 1
ATOM 1225 N N . PHE A 1 163 ? 6.910 14.815 -15.628 1.00 89.62 163 PHE A N 1
ATOM 1226 C CA . PHE A 1 163 ? 6.805 16.221 -15.261 1.00 89.62 163 PHE A CA 1
ATOM 1227 C C . PHE A 1 163 ? 7.689 16.513 -14.052 1.00 89.62 163 PHE A C 1
ATOM 1229 O O . PHE A 1 163 ? 8.094 15.616 -13.312 1.00 89.62 163 PHE A O 1
ATOM 1236 N N . THR A 1 164 ? 8.002 17.787 -13.861 1.00 90.75 164 THR A N 1
ATOM 1237 C CA . THR A 1 164 ? 8.785 18.241 -12.717 1.00 90.75 164 THR A CA 1
ATOM 1238 C C . THR A 1 164 ? 7.869 18.489 -11.528 1.00 90.75 164 THR A C 1
ATOM 1240 O O . THR A 1 164 ? 6.958 19.312 -11.621 1.00 90.75 164 THR A O 1
ATOM 1243 N N . SER A 1 165 ? 8.139 17.824 -10.412 1.00 88.75 165 SER A N 1
ATOM 1244 C CA . SER A 1 165 ? 7.507 18.076 -9.118 1.00 88.75 165 SER A CA 1
ATOM 1245 C C . SER A 1 165 ? 8.519 18.672 -8.143 1.00 88.75 165 SER A C 1
ATOM 1247 O O . SER A 1 165 ? 9.734 18.632 -8.367 1.00 88.75 165 SER A O 1
ATOM 1249 N N . SER A 1 166 ? 8.029 19.271 -7.059 1.00 87.56 166 SER A N 1
ATOM 1250 C CA . SER A 1 166 ? 8.897 19.804 -6.004 1.00 87.56 166 SER A CA 1
ATOM 1251 C C . SER A 1 166 ? 8.370 19.461 -4.619 1.00 87.56 166 SER A C 1
ATOM 1253 O O . SER A 1 166 ? 7.179 19.209 -4.415 1.00 87.56 166 SER A O 1
ATOM 1255 N N . THR A 1 167 ? 9.270 19.393 -3.641 1.00 79.94 167 THR A N 1
ATOM 1256 C CA . THR A 1 167 ? 8.848 19.239 -2.246 1.00 79.94 167 THR A CA 1
ATOM 1257 C C . THR A 1 167 ? 8.593 20.583 -1.596 1.00 79.94 167 THR A C 1
ATOM 1259 O O . THR A 1 167 ? 9.506 21.390 -1.453 1.00 79.94 167 THR A O 1
ATOM 1262 N N . THR A 1 168 ? 7.368 20.782 -1.116 1.00 71.00 168 THR A N 1
ATOM 1263 C CA . THR A 1 168 ? 7.034 21.890 -0.220 1.00 71.00 168 THR A CA 1
ATOM 1264 C C . THR A 1 168 ? 7.033 21.407 1.230 1.00 71.00 168 THR A C 1
ATOM 1266 O O . THR A 1 168 ? 7.023 20.204 1.509 1.00 71.00 168 THR A O 1
ATOM 1269 N N . THR A 1 169 ? 6.995 22.339 2.179 1.00 65.19 169 THR A N 1
ATOM 1270 C CA . THR A 1 169 ? 6.862 22.039 3.614 1.00 65.19 169 THR A CA 1
ATOM 1271 C C . THR A 1 169 ? 5.577 21.260 3.948 1.00 65.19 169 THR A C 1
ATOM 1273 O O . THR A 1 169 ? 5.508 20.646 5.006 1.00 65.19 169 THR A O 1
ATOM 1276 N N . GLN A 1 170 ? 4.576 21.243 3.055 1.00 59.75 170 GLN A N 1
ATOM 1277 C CA . GLN A 1 170 ? 3.304 20.527 3.238 1.00 59.75 170 GLN A CA 1
ATOM 1278 C C . GLN A 1 170 ? 3.244 19.153 2.545 1.00 59.75 170 GLN A C 1
ATOM 1280 O O . GLN A 1 170 ? 2.228 18.470 2.630 1.00 59.75 170 GLN A O 1
ATOM 1285 N N . GLY A 1 171 ? 4.318 18.725 1.876 1.00 59.06 171 GLY A N 1
ATOM 1286 C CA . GLY A 1 171 ? 4.332 17.524 1.037 1.00 59.06 171 GLY A CA 1
ATOM 1287 C C . GLY A 1 171 ? 4.648 17.846 -0.423 1.00 59.06 171 GLY A C 1
ATOM 1288 O O . GLY A 1 171 ? 4.843 19.005 -0.798 1.00 59.06 171 GLY A O 1
ATOM 1289 N N . SER A 1 172 ? 4.800 16.808 -1.245 1.00 54.81 172 SER A N 1
ATOM 1290 C CA . SER A 1 172 ? 5.122 16.981 -2.664 1.00 54.81 172 SER A CA 1
ATOM 1291 C C . SER A 1 172 ? 3.927 17.502 -3.458 1.00 54.81 172 SER A C 1
ATOM 1293 O O . SER A 1 172 ? 2.820 17.008 -3.263 1.00 54.81 172 SER A O 1
ATOM 1295 N N . SER A 1 173 ? 4.189 18.425 -4.378 1.00 52.62 173 SER A N 1
ATOM 1296 C CA . SER A 1 173 ? 3.258 18.913 -5.405 1.00 52.62 173 SER A CA 1
ATOM 1297 C C . SER A 1 173 ? 3.790 18.584 -6.788 1.00 52.62 173 SER A C 1
ATOM 1299 O O . SER A 1 173 ? 5.003 18.850 -6.993 1.00 52.62 173 SER A O 1
#

Foldseek 3Di:
DVVVVVVVVVVVPPPPPPPPPPQDVVNVCVVPVFDWDKDKDKDWAQADPVQHRQCPVVGPPVPQVVRKDWDQDAQWAWAQDPVDPVSIDTDRFKHWGKTWMFTSWGWMKIQGIKIWGKDWDWDADPVRDIDTDIDIDIDHDPVRDTDTGSTDGDDIDIDTHPDMWGADPVGID

pLDDT: mean 82.55, std 15.28, range [44.97, 95.25]

Radius of gyration: 32.4 Å; chains: 1; bounding box: 97×52×74 Å

Secondary structure (DSSP, 8-state):
-HHHHHHHHHGGG-----------HHHHHHHHS--PEEEEEEEEESB-TTS-B--STTSTTSSGGGSEEEE--SS-EEEE-TTSTTSEEEESSEEEEEEEEEES-EEEEEEEEEEEEEEEEEEE-TTS-EEEEEEEEEE--TTSPEEEEEEE-SEEEEEEEEEEEEEETTEE-